Protein AF-A0A7Y6RF67-F1 (afdb_monomer_lite)

Sequence (85 aa):
MIARLDTATANPVITLAAPYLSFLEALKSAGFEGEIAPDYANRTVLATDNSIYQRLPQAAVYPKHAEDLERLTRLAAQTSHRGIV

Secondary structure (DSSP, 8-state):
------TTS-----PPPHHHHHHHHHHHHTT--SEEE-SHHHHHHTS-SSSS-----S-EEE-SSHHHHHHHHHHHTSGGGTT--

Radius of gyration: 15.58 Å; chains: 1; bounding box: 36×26×46 Å

pLDDT: mean 86.23, std 18.06, range [36.91, 98.62]

InterPro domains:
  IPR036318 FAD-binding, type PCMH-like superfamily [SSF56176] (14-80)

Organism: NCBI:txid2729617

Foldseek 3Di:
DDDPPPPVPPDPVPDQDPLVVVLVVVLVVLVQPWDKAQDPVQQQVVQDPPDPDGDRQRIDTDGPDVVSVVSNVVSCPDPSNVVRD

Structure (mmCIF, N/CA/C/O backbone):
data_AF-A0A7Y6RF67-F1
#
_entry.id   AF-A0A7Y6RF67-F1
#
loop_
_atom_site.group_PDB
_atom_site.id
_atom_site.type_symbol
_atom_site.label_atom_id
_atom_site.label_alt_id
_atom_site.label_comp_id
_atom_site.label_asym_id
_atom_site.label_entity_id
_atom_site.label_seq_id
_atom_site.pdbx_PDB_ins_code
_atom_site.Cartn_x
_atom_site.Cartn_y
_atom_site.Cartn_z
_atom_site.occupancy
_atom_site.B_iso_or_equiv
_atom_site.auth_seq_id
_atom_site.auth_comp_id
_atom_site.auth_asym_id
_atom_site.auth_atom_id
_atom_site.pdbx_PDB_model_num
ATOM 1 N N . MET A 1 1 ? 22.868 -2.194 -33.364 1.00 36.91 1 MET A N 1
ATOM 2 C CA . MET A 1 1 ? 23.465 -1.390 -32.276 1.00 36.91 1 MET A CA 1
ATOM 3 C C . MET A 1 1 ? 22.357 -1.122 -31.270 1.00 36.91 1 MET A C 1
ATOM 5 O O . MET A 1 1 ? 21.427 -0.405 -31.604 1.00 36.91 1 MET A O 1
ATOM 9 N N . ILE A 1 2 ? 22.358 -1.808 -30.125 1.00 38.53 2 ILE A N 1
ATOM 10 C CA . ILE A 1 2 ? 21.356 -1.582 -29.072 1.00 38.53 2 ILE A CA 1
ATOM 11 C C . ILE A 1 2 ? 21.794 -0.320 -28.331 1.00 38.53 2 ILE A C 1
ATOM 13 O O . ILE A 1 2 ? 22.898 -0.290 -27.786 1.00 38.53 2 ILE A O 1
ATOM 17 N N . ALA A 1 3 ? 20.978 0.731 -28.377 1.00 39.81 3 ALA A N 1
ATOM 18 C CA . ALA A 1 3 ? 21.223 1.936 -27.599 1.00 39.81 3 ALA A CA 1
ATOM 19 C C . ALA A 1 3 ? 21.216 1.562 -26.111 1.00 39.81 3 ALA A C 1
ATOM 21 O O . ALA A 1 3 ? 20.250 0.978 -25.618 1.00 39.81 3 ALA A O 1
ATOM 22 N N . ARG A 1 4 ? 22.308 1.864 -25.402 1.00 48.72 4 ARG A N 1
ATOM 23 C CA . ARG A 1 4 ? 22.306 1.832 -23.941 1.00 48.72 4 ARG A CA 1
ATOM 24 C C . ARG A 1 4 ? 21.368 2.942 -23.484 1.00 48.72 4 ARG A C 1
ATOM 26 O O . ARG A 1 4 ? 21.621 4.106 -23.775 1.00 48.72 4 ARG A O 1
ATOM 33 N N . LEU A 1 5 ? 20.269 2.578 -22.826 1.00 54.12 5 LEU A N 1
ATOM 34 C CA . LEU A 1 5 ? 19.542 3.548 -22.021 1.00 54.12 5 LEU A CA 1
ATOM 35 C C . LEU A 1 5 ? 20.445 3.876 -20.835 1.00 54.12 5 LEU A C 1
ATOM 37 O O . LEU A 1 5 ? 20.607 3.054 -19.934 1.00 54.12 5 LEU A O 1
ATOM 41 N N . ASP A 1 6 ? 21.050 5.057 -20.866 1.00 48.69 6 ASP A N 1
ATOM 42 C CA . ASP A 1 6 ? 21.699 5.640 -19.702 1.00 48.69 6 ASP A CA 1
ATOM 43 C C . ASP A 1 6 ? 20.617 5.903 -18.644 1.00 48.69 6 ASP A C 1
ATOM 45 O O . ASP A 1 6 ? 19.927 6.920 -18.645 1.00 48.69 6 ASP A O 1
ATOM 49 N N . THR A 1 7 ? 20.438 4.957 -17.724 1.00 50.16 7 THR A N 1
ATOM 50 C CA . THR A 1 7 ? 19.500 5.050 -16.593 1.00 50.16 7 THR A CA 1
ATOM 51 C C . THR A 1 7 ? 19.899 6.111 -15.565 1.00 50.16 7 THR A C 1
ATOM 53 O O . THR A 1 7 ? 19.141 6.378 -14.638 1.00 50.16 7 THR A O 1
ATOM 56 N N . ALA A 1 8 ? 21.061 6.752 -15.728 1.00 47.84 8 ALA A N 1
ATOM 57 C CA . ALA A 1 8 ? 21.551 7.799 -14.837 1.00 47.84 8 ALA A CA 1
ATOM 58 C C . ALA A 1 8 ? 20.759 9.120 -14.937 1.00 47.84 8 ALA A C 1
ATOM 60 O O . ALA A 1 8 ? 20.810 9.922 -14.009 1.00 47.84 8 ALA A O 1
ATOM 61 N N . THR A 1 9 ? 20.026 9.356 -16.033 1.00 42.81 9 THR A N 1
ATOM 62 C CA . THR A 1 9 ? 19.323 10.631 -16.294 1.00 42.81 9 THR A CA 1
ATOM 63 C C . THR A 1 9 ? 17.803 10.508 -16.400 1.00 42.81 9 THR A C 1
ATOM 65 O O . THR A 1 9 ? 17.107 11.522 -16.376 1.00 42.81 9 THR A O 1
ATOM 68 N N . ALA A 1 10 ? 17.256 9.293 -16.451 1.00 44.94 10 ALA A N 1
ATOM 69 C CA . ALA A 1 10 ? 15.816 9.060 -16.503 1.00 44.94 10 ALA A CA 1
ATOM 70 C C . ALA A 1 10 ? 15.268 8.724 -15.113 1.00 44.94 10 ALA A C 1
ATOM 72 O O . ALA A 1 10 ? 14.880 7.594 -14.839 1.00 44.94 10 ALA A O 1
ATOM 73 N N . ASN A 1 11 ? 15.235 9.709 -14.222 1.00 50.12 11 ASN A N 1
ATOM 74 C CA . ASN A 1 11 ? 14.415 9.594 -13.027 1.00 50.12 11 ASN A CA 1
ATOM 75 C C . ASN A 1 11 ? 13.682 10.920 -12.827 1.00 50.12 11 ASN A C 1
ATOM 77 O O . ASN A 1 11 ? 14.181 11.791 -12.110 1.00 50.12 11 ASN A O 1
ATOM 81 N N . PRO A 1 12 ? 12.490 11.125 -13.424 1.00 49.72 12 PRO A N 1
ATOM 82 C CA . PRO A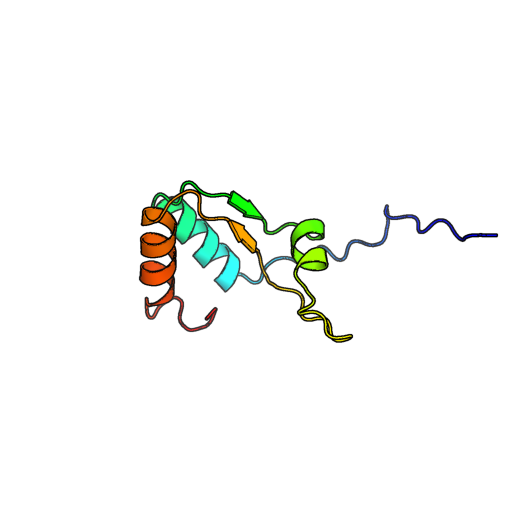 1 12 ? 11.532 11.924 -12.696 1.00 49.72 12 PRO A CA 1
ATOM 83 C C . PRO A 1 12 ? 11.337 11.134 -11.407 1.00 49.72 12 PRO A C 1
ATOM 85 O O . PRO A 1 12 ? 10.733 10.064 -11.416 1.00 49.72 12 PRO A O 1
ATOM 88 N N . VAL A 1 13 ? 11.939 11.595 -10.313 1.00 55.84 13 VAL A N 1
ATOM 89 C CA . VAL A 1 13 ? 11.551 11.137 -8.986 1.00 55.84 13 VAL A CA 1
ATOM 90 C C . VAL A 1 13 ? 10.073 11.495 -8.910 1.00 55.84 13 VAL A C 1
ATOM 92 O O . VAL A 1 13 ? 9.720 12.643 -8.654 1.00 55.84 13 VAL A O 1
ATOM 95 N N . ILE A 1 14 ? 9.198 10.557 -9.285 1.00 58.81 14 ILE A N 1
ATOM 96 C CA . ILE A 1 14 ? 7.758 10.718 -9.149 1.00 58.81 14 ILE A CA 1
ATOM 97 C C . ILE A 1 14 ? 7.533 10.595 -7.656 1.00 58.81 14 ILE A C 1
ATOM 99 O O . ILE A 1 14 ? 7.328 9.499 -7.123 1.00 58.81 14 ILE A O 1
ATOM 103 N N . THR A 1 15 ? 7.688 11.737 -6.997 1.00 71.81 15 THR A N 1
ATOM 104 C CA . THR A 1 15 ? 7.467 11.911 -5.577 1.00 71.81 15 THR A CA 1
ATOM 105 C C . THR A 1 15 ? 6.029 11.525 -5.295 1.00 71.81 15 THR A C 1
ATOM 107 O O . THR A 1 15 ? 5.101 11.975 -5.971 1.00 71.81 15 THR A O 1
ATOM 110 N N . LEU A 1 16 ? 5.860 10.658 -4.304 1.00 81.31 16 LEU A N 1
ATOM 111 C CA . LEU A 1 16 ? 4.554 10.309 -3.779 1.00 81.31 16 LEU A CA 1
ATOM 112 C C . LEU A 1 16 ? 3.795 11.576 -3.394 1.00 81.31 16 LEU A C 1
ATOM 114 O O . LEU A 1 16 ? 4.328 12.432 -2.684 1.00 81.31 16 LEU A O 1
ATOM 118 N N . ALA A 1 17 ? 2.546 11.690 -3.840 1.00 88.44 17 ALA A N 1
ATOM 119 C CA . ALA A 1 17 ? 1.712 12.798 -3.400 1.00 88.44 17 ALA A CA 1
ATOM 120 C C . ALA A 1 17 ? 1.506 12.718 -1.877 1.00 88.44 17 ALA A C 1
ATOM 122 O O . ALA A 1 17 ? 1.361 11.629 -1.315 1.00 88.44 17 ALA A O 1
ATOM 123 N N . ALA A 1 18 ? 1.470 13.880 -1.218 1.00 91.31 18 ALA A N 1
ATOM 124 C CA . ALA A 1 18 ? 1.434 13.984 0.243 1.00 91.31 18 ALA A CA 1
ATOM 125 C C . ALA A 1 18 ? 0.385 13.080 0.932 1.00 91.31 18 ALA A C 1
ATOM 127 O O . ALA A 1 18 ? 0.746 12.442 1.919 1.00 91.31 18 ALA A O 1
ATOM 128 N N . PRO A 1 19 ? -0.854 12.912 0.413 1.00 94.00 19 PRO A N 1
ATOM 129 C CA . PRO A 1 19 ? -1.836 12.021 1.039 1.00 94.00 19 PRO A CA 1
ATOM 130 C C . PRO A 1 19 ? -1.381 10.558 1.139 1.00 94.00 19 PRO A C 1
ATOM 132 O O . PRO A 1 19 ? -1.682 9.884 2.123 1.00 94.00 19 PRO A O 1
ATOM 135 N N . TYR A 1 20 ? -0.631 10.069 0.147 1.00 94.88 20 TYR A N 1
ATOM 136 C CA . TYR A 1 20 ? -0.110 8.702 0.142 1.00 94.88 20 TYR A CA 1
ATOM 137 C C . TYR A 1 20 ? 1.058 8.554 1.112 1.00 94.88 20 TYR A C 1
ATOM 139 O O . TYR A 1 20 ? 1.114 7.562 1.830 1.00 94.88 20 TYR A O 1
ATOM 147 N N . LEU A 1 21 ? 1.948 9.550 1.198 1.00 94.06 21 LEU A N 1
ATOM 148 C CA . LEU A 1 21 ? 3.009 9.562 2.212 1.00 94.06 21 LEU A CA 1
ATOM 149 C C . LEU A 1 21 ? 2.417 9.488 3.621 1.00 94.06 21 LEU A C 1
ATOM 151 O O . LEU A 1 21 ? 2.778 8.594 4.381 1.00 94.06 21 LEU A O 1
ATOM 155 N N . SER A 1 22 ? 1.441 10.349 3.927 1.00 95.31 22 SER A N 1
ATOM 156 C CA . SER A 1 22 ? 0.787 10.367 5.239 1.00 95.31 22 SER A CA 1
ATOM 157 C C . SER A 1 22 ? 0.103 9.042 5.576 1.00 95.31 22 SER A C 1
ATOM 159 O O . SER A 1 22 ? 0.144 8.603 6.722 1.00 95.31 22 SER A O 1
ATOM 161 N N . PHE A 1 23 ? -0.506 8.373 4.596 1.00 97.12 23 PHE A N 1
ATOM 162 C CA . PHE A 1 23 ? -1.098 7.056 4.819 1.00 97.12 23 PHE A CA 1
ATOM 163 C C . PHE A 1 23 ? -0.059 5.971 5.088 1.00 97.12 23 PHE A C 1
ATOM 165 O O . PHE A 1 23 ? -0.229 5.182 6.011 1.00 97.12 23 PHE A O 1
ATOM 172 N N . LEU A 1 24 ? 1.020 5.928 4.304 1.00 96.62 24 LEU A N 1
ATOM 173 C CA . LEU A 1 24 ? 2.079 4.935 4.483 1.00 96.62 24 LEU A CA 1
ATOM 174 C C . 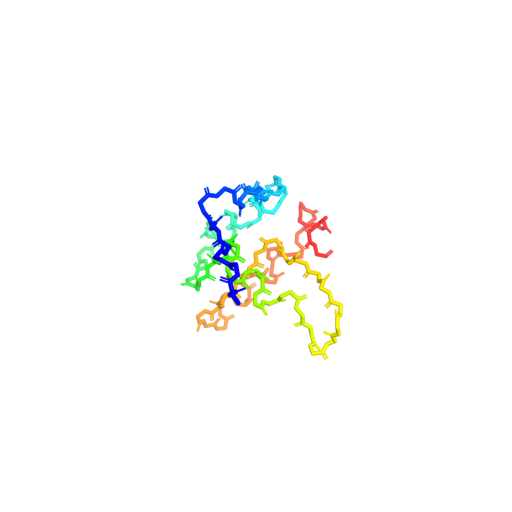LEU A 1 24 ? 2.807 5.118 5.820 1.00 96.62 24 LEU A C 1
ATOM 176 O O . LEU A 1 24 ? 3.155 4.132 6.468 1.00 96.62 24 LEU A O 1
ATOM 180 N N . GLU A 1 25 ? 3.009 6.360 6.256 1.00 96.88 25 GLU A N 1
ATOM 181 C CA . GLU A 1 25 ? 3.533 6.669 7.589 1.00 96.88 25 GLU A CA 1
ATOM 182 C C . GLU A 1 25 ? 2.568 6.214 8.685 1.00 96.88 25 GLU A C 1
ATOM 184 O O . GLU A 1 25 ? 2.981 5.495 9.594 1.00 96.88 25 GLU A O 1
ATOM 189 N N . ALA A 1 26 ? 1.277 6.537 8.564 1.00 97.62 26 ALA A N 1
ATOM 190 C CA . ALA A 1 26 ? 0.261 6.094 9.514 1.00 97.62 26 ALA A CA 1
ATOM 191 C C . ALA A 1 26 ? 0.152 4.560 9.582 1.00 97.62 26 ALA A C 1
ATOM 193 O O . ALA A 1 26 ? -0.016 4.004 10.667 1.00 97.62 26 ALA A O 1
ATOM 194 N N . LEU A 1 27 ? 0.313 3.865 8.452 1.00 98.06 27 LEU A N 1
ATOM 195 C CA . LEU A 1 27 ? 0.325 2.405 8.386 1.00 98.06 27 LEU A CA 1
ATOM 196 C C . LEU A 1 27 ? 1.512 1.817 9.157 1.00 98.06 27 LEU A C 1
ATOM 198 O O . LEU A 1 27 ? 1.322 0.910 9.968 1.00 98.06 27 LEU A O 1
ATOM 202 N N . LYS A 1 28 ? 2.719 2.373 8.976 1.00 98.06 28 LYS A N 1
ATOM 203 C CA . LYS A 1 28 ? 3.895 1.995 9.781 1.00 98.06 28 LYS A CA 1
ATOM 204 C C . LYS A 1 28 ? 3.656 2.261 11.266 1.00 98.06 28 LYS A C 1
ATOM 206 O O . LYS A 1 28 ? 3.910 1.388 12.090 1.00 98.06 28 LYS A O 1
ATOM 211 N N . SER A 1 29 ? 3.124 3.433 11.615 1.00 98.25 29 SER A N 1
ATOM 212 C CA . SER A 1 29 ? 2.821 3.798 13.005 1.00 98.25 29 SER A CA 1
ATOM 213 C C . SER A 1 29 ? 1.746 2.914 13.646 1.00 98.25 29 SER A C 1
ATOM 215 O O . SER A 1 29 ? 1.778 2.712 14.856 1.00 98.25 29 SER A O 1
ATOM 217 N N . ALA A 1 30 ? 0.830 2.344 12.858 1.00 97.50 30 ALA A N 1
ATOM 218 C CA . ALA A 1 30 ? -0.166 1.375 13.317 1.00 97.50 30 ALA A CA 1
ATOM 219 C C . ALA A 1 30 ? 0.412 -0.032 13.580 1.00 97.50 30 ALA A C 1
ATOM 221 O O . ALA A 1 30 ? -0.330 -0.943 13.953 1.00 97.50 30 ALA A O 1
ATOM 222 N N . GLY A 1 31 ? 1.724 -0.217 13.395 1.00 98.00 31 GLY A N 1
ATOM 223 C CA . GLY A 1 31 ? 2.422 -1.473 13.651 1.00 98.00 31 GLY A CA 1
ATOM 224 C C . GLY A 1 31 ? 2.367 -2.456 12.486 1.00 98.00 31 GLY A C 1
ATOM 225 O O . GLY A 1 31 ? 2.395 -3.656 12.727 1.00 98.00 31 GLY A O 1
ATOM 226 N N . PHE A 1 32 ? 2.243 -1.976 11.245 1.00 98.56 32 PHE A N 1
ATOM 227 C CA . PHE A 1 32 ? 2.376 -2.830 10.063 1.00 98.56 32 PHE A CA 1
ATOM 228 C C . PHE A 1 32 ? 3.792 -3.420 9.990 1.00 98.56 32 PHE A C 1
ATOM 230 O O . PHE A 1 32 ? 4.772 -2.674 9.968 1.00 98.56 32 PHE A O 1
ATOM 237 N N . GLU A 1 33 ? 3.894 -4.747 9.969 1.00 98.56 33 GLU A N 1
ATOM 238 C CA . GLU A 1 33 ? 5.170 -5.480 10.000 1.00 98.56 33 GLU A CA 1
ATOM 239 C C . GLU A 1 33 ? 5.660 -5.906 8.613 1.00 98.56 33 GLU A C 1
ATOM 241 O O . GLU A 1 33 ? 6.833 -6.250 8.443 1.00 98.56 33 GLU A O 1
ATOM 246 N N . GLY A 1 34 ? 4.758 -5.915 7.635 1.00 98.31 34 GLY A N 1
ATOM 247 C CA . GLY A 1 34 ? 5.051 -6.180 6.238 1.00 98.31 34 GLY A CA 1
ATOM 248 C C . GLY A 1 34 ? 5.913 -5.110 5.571 1.00 98.31 34 GLY A C 1
ATOM 249 O O . GLY A 1 34 ? 6.275 -4.079 6.144 1.00 98.31 34 GLY A O 1
ATOM 250 N N . GLU A 1 35 ? 6.222 -5.345 4.302 1.00 98.31 35 GLU A N 1
ATOM 251 C CA . GLU A 1 35 ? 7.039 -4.429 3.513 1.00 98.31 35 GLU A CA 1
ATOM 252 C C . GLU A 1 35 ? 6.179 -3.34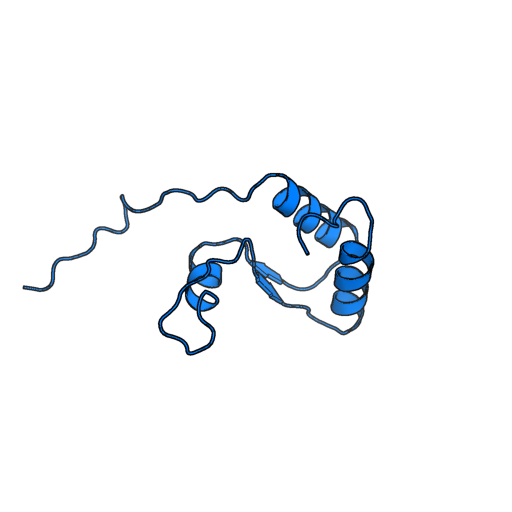8 2.847 1.00 98.31 35 GLU A C 1
ATOM 254 O O . GLU A 1 35 ? 5.080 -3.606 2.358 1.00 98.31 35 GLU A O 1
ATOM 259 N N . ILE A 1 36 ? 6.700 -2.122 2.809 1.00 97.44 36 ILE A N 1
ATOM 260 C CA . ILE A 1 36 ? 6.122 -1.005 2.062 1.00 97.44 36 ILE A CA 1
ATOM 261 C C . ILE A 1 36 ? 7.140 -0.587 1.005 1.00 97.44 36 ILE A C 1
ATOM 263 O O . ILE A 1 36 ? 8.207 -0.076 1.350 1.00 97.44 36 ILE A O 1
ATOM 267 N N . ALA A 1 37 ? 6.783 -0.771 -0.264 1.00 95.50 37 ALA A N 1
ATOM 268 C CA . ALA A 1 37 ? 7.630 -0.546 -1.428 1.00 95.50 37 ALA A CA 1
ATOM 269 C C . ALA A 1 37 ? 7.112 0.642 -2.268 1.00 95.50 37 ALA A C 1
ATOM 271 O O . ALA A 1 37 ? 6.302 0.471 -3.187 1.00 95.50 37 ALA A O 1
ATOM 272 N N . PRO A 1 38 ? 7.542 1.880 -1.951 1.00 93.12 38 PRO A N 1
ATOM 273 C CA . PRO A 1 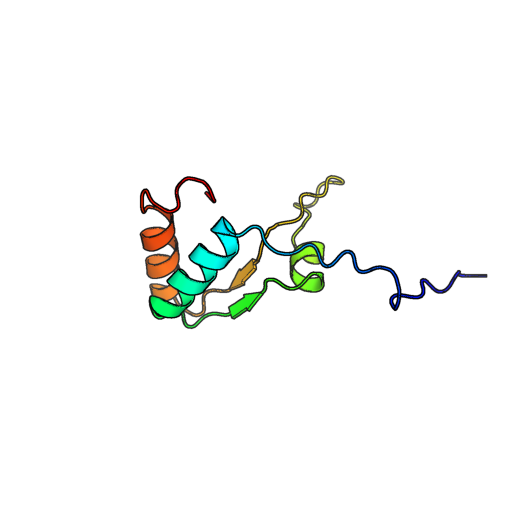38 ? 7.221 3.073 -2.734 1.00 93.12 38 PRO A CA 1
ATOM 274 C C . PRO A 1 38 ? 8.173 3.289 -3.925 1.00 93.12 38 PRO A C 1
ATOM 276 O O . PRO A 1 38 ? 8.041 4.277 -4.653 1.00 93.12 38 PRO A O 1
ATOM 279 N N . ASP A 1 39 ? 9.172 2.422 -4.103 1.00 91.94 39 ASP A N 1
ATOM 280 C CA . ASP A 1 39 ? 10.199 2.584 -5.123 1.00 91.94 39 ASP A CA 1
ATOM 281 C C . ASP A 1 39 ? 9.657 2.354 -6.539 1.00 91.94 39 ASP A C 1
ATOM 283 O O . ASP A 1 39 ? 8.675 1.648 -6.779 1.00 91.94 39 ASP A O 1
ATOM 287 N N . TYR A 1 40 ? 10.323 2.981 -7.505 1.00 89.19 40 TYR A N 1
ATOM 288 C CA . TYR A 1 40 ? 9.910 2.950 -8.902 1.00 89.19 40 TYR A CA 1
ATOM 289 C C . TYR A 1 40 ? 9.919 1.537 -9.501 1.00 89.19 40 TYR A C 1
ATOM 291 O O . TYR A 1 40 ? 9.060 1.231 -10.329 1.00 89.19 40 TYR A O 1
ATOM 299 N N . ALA A 1 41 ? 10.856 0.673 -9.095 1.00 91.06 41 ALA A N 1
ATOM 300 C CA . ALA A 1 41 ? 10.992 -0.656 -9.677 1.00 91.06 41 ALA A CA 1
ATOM 301 C C . ALA A 1 41 ? 9.786 -1.532 -9.314 1.00 91.06 41 ALA A C 1
ATOM 303 O O . ALA A 1 41 ? 9.111 -2.032 -10.217 1.00 91.06 41 ALA A O 1
ATOM 304 N N . ASN A 1 42 ? 9.450 -1.626 -8.023 1.00 93.69 42 ASN A N 1
ATOM 305 C CA . ASN A 1 42 ? 8.257 -2.338 -7.557 1.00 93.69 42 ASN A CA 1
ATOM 306 C C . ASN A 1 42 ? 6.980 -1.784 -8.202 1.00 93.69 42 ASN A C 1
ATOM 308 O O . ASN A 1 42 ? 6.162 -2.539 -8.730 1.00 93.69 42 ASN A O 1
ATOM 312 N N . ARG A 1 43 ? 6.828 -0.454 -8.230 1.00 92.81 43 ARG A N 1
ATOM 313 C CA . ARG A 1 43 ? 5.650 0.196 -8.826 1.00 92.81 43 ARG A CA 1
ATOM 314 C C . ARG A 1 43 ? 5.512 -0.101 -10.316 1.00 92.81 43 ARG A C 1
ATOM 316 O O . ARG A 1 43 ? 4.399 -0.306 -10.782 1.00 92.81 43 ARG A O 1
ATOM 323 N N . THR A 1 44 ? 6.617 -0.130 -11.058 1.00 91.69 44 THR A N 1
ATOM 324 C CA . THR A 1 44 ? 6.611 -0.390 -12.505 1.00 91.69 44 THR A CA 1
ATOM 325 C C . THR A 1 44 ? 6.199 -1.823 -12.812 1.00 91.69 44 THR A C 1
ATOM 327 O O . THR A 1 44 ? 5.359 -2.041 -13.681 1.00 91.69 44 THR A O 1
ATOM 330 N N . VAL A 1 45 ? 6.745 -2.797 -12.077 1.00 92.12 45 VAL A N 1
ATOM 331 C CA . VAL A 1 45 ? 6.394 -4.217 -12.249 1.00 92.12 45 VAL A CA 1
ATOM 332 C C . VAL A 1 45 ? 4.907 -4.455 -11.973 1.00 92.12 45 VAL A C 1
ATOM 334 O O . VAL A 1 45 ? 4.268 -5.236 -12.672 1.00 92.12 45 VAL A O 1
ATOM 337 N N . LEU A 1 46 ? 4.341 -3.739 -11.001 1.00 94.31 46 LEU A N 1
ATOM 338 C CA . LEU A 1 46 ? 2.937 -3.858 -10.601 1.00 94.31 46 LEU A CA 1
ATOM 339 C C . LEU A 1 46 ? 1.990 -2.889 -11.332 1.00 94.31 46 LEU A C 1
ATOM 341 O O . LEU A 1 46 ? 0.818 -2.800 -10.978 1.00 94.31 46 LEU A O 1
ATOM 345 N N . ALA A 1 47 ? 2.462 -2.160 -12.348 1.00 94.69 47 ALA A N 1
ATOM 346 C CA . ALA A 1 47 ? 1.646 -1.184 -13.075 1.00 94.69 47 ALA A CA 1
ATOM 347 C C . ALA A 1 47 ? 0.723 -1.806 -14.140 1.00 94.69 47 ALA A C 1
ATOM 349 O O . ALA A 1 47 ? -0.019 -1.074 -14.794 1.00 94.69 47 ALA A O 1
ATOM 350 N N . THR A 1 48 ? 0.780 -3.124 -14.349 1.00 92.94 48 THR A N 1
ATOM 351 C CA . THR A 1 48 ? 0.004 -3.841 -15.374 1.00 92.94 48 THR A CA 1
ATOM 352 C C . THR A 1 48 ? -0.799 -4.976 -14.759 1.00 92.94 48 THR A C 1
ATOM 354 O O . THR A 1 48 ? -0.317 -5.651 -13.854 1.00 92.94 48 THR A O 1
ATOM 357 N N . ASP A 1 49 ? -1.976 -5.246 -15.310 1.00 90.81 49 ASP A N 1
ATOM 358 C CA . ASP A 1 49 ? -2.887 -6.318 -14.896 1.00 90.81 49 ASP A CA 1
ATOM 359 C C . ASP A 1 49 ? -3.029 -7.406 -15.979 1.00 90.81 49 ASP A C 1
ATOM 361 O O . ASP A 1 49 ? -4.107 -7.957 -16.179 1.00 90.81 49 ASP A O 1
ATOM 365 N N . ASN A 1 50 ? -1.934 -7.705 -16.697 1.00 84.69 50 ASN A N 1
ATOM 366 C CA . ASN A 1 50 ? -1.910 -8.531 -17.919 1.00 84.69 50 ASN A CA 1
ATOM 367 C C . ASN A 1 50 ? -2.604 -7.884 -19.142 1.00 84.69 50 ASN A C 1
ATOM 369 O O . ASN A 1 50 ? -2.774 -8.516 -20.184 1.00 84.69 50 ASN A O 1
ATOM 373 N N . SER A 1 51 ? -2.957 -6.603 -19.046 1.00 89.69 51 SER A N 1
ATOM 374 C CA . SER A 1 51 ? -3.315 -5.765 -20.191 1.00 89.69 51 SER A CA 1
ATOM 375 C C . SER A 1 51 ? -2.097 -5.018 -20.740 1.00 89.69 51 SER A C 1
ATOM 377 O O . SER A 1 51 ? -1.073 -4.866 -20.077 1.00 89.69 51 SER A O 1
ATOM 379 N N . ILE A 1 52 ? -2.235 -4.452 -21.941 1.00 90.44 52 ILE A N 1
ATOM 380 C CA . ILE A 1 52 ? -1.234 -3.531 -22.509 1.00 90.44 52 ILE A CA 1
ATOM 381 C C . ILE A 1 52 ? -1.221 -2.147 -21.830 1.00 90.44 52 ILE A C 1
ATOM 383 O O . ILE A 1 52 ? -0.340 -1.335 -22.106 1.00 90.44 52 ILE A O 1
ATOM 387 N N . TYR A 1 53 ? -2.209 -1.844 -20.981 1.00 91.25 53 TYR A N 1
ATOM 388 C CA . TYR A 1 53 ? -2.325 -0.561 -20.290 1.00 91.25 53 TYR A CA 1
ATOM 389 C C . TYR A 1 53 ? -1.509 -0.543 -19.000 1.00 91.25 53 TYR A C 1
ATOM 391 O O . TYR A 1 53 ? -1.467 -1.525 -18.263 1.00 91.25 53 TYR A O 1
ATOM 399 N N . GLN A 1 54 ? -0.914 0.613 -18.710 1.00 90.12 54 GLN A N 1
ATOM 400 C CA . GLN A 1 54 ? -0.139 0.844 -17.497 1.00 90.12 54 GLN A CA 1
ATOM 401 C C . GLN A 1 54 ? -0.822 1.882 -16.609 1.00 90.12 54 GLN A C 1
ATOM 403 O O . GLN A 1 54 ? -1.157 2.981 -17.059 1.00 90.12 54 GLN A O 1
ATOM 408 N N . ARG A 1 55 ? -0.990 1.551 -15.328 1.00 91.19 55 ARG A N 1
ATOM 409 C CA . ARG A 1 55 ? -1.381 2.486 -14.269 1.00 91.19 55 ARG A CA 1
ATOM 410 C C . ARG A 1 55 ? -0.380 2.375 -13.134 1.00 91.19 55 ARG A C 1
ATOM 412 O O . ARG A 1 55 ? -0.397 1.407 -12.387 1.00 91.19 55 ARG A O 1
ATOM 419 N N . LEU A 1 56 ? 0.497 3.370 -13.019 1.00 91.69 56 LEU A N 1
ATOM 420 C CA . LEU A 1 56 ? 1.546 3.366 -12.008 1.00 91.69 56 LEU A CA 1
ATOM 421 C C . LEU A 1 56 ? 0.930 3.567 -10.609 1.00 91.69 56 LEU A C 1
ATOM 423 O O . LEU A 1 56 ? 0.393 4.650 -10.345 1.00 91.69 56 LEU A O 1
ATOM 427 N N . PRO A 1 57 ? 1.013 2.579 -9.700 1.00 93.50 57 PRO A N 1
ATOM 428 C CA . PRO A 1 57 ? 0.554 2.755 -8.330 1.00 93.50 57 PRO A CA 1
ATOM 429 C C . PRO A 1 57 ? 1.435 3.770 -7.596 1.00 93.50 57 PRO A C 1
ATOM 431 O O . PRO A 1 57 ? 2.548 4.095 -8.021 1.00 93.50 57 PRO A O 1
ATOM 434 N N . GLN A 1 58 ? 0.942 4.277 -6.470 1.00 93.94 58 GLN A N 1
ATOM 435 C CA . GLN A 1 58 ? 1.724 5.153 -5.597 1.00 93.94 58 GLN A CA 1
ATOM 436 C C . GLN A 1 58 ? 2.734 4.339 -4.773 1.00 93.94 5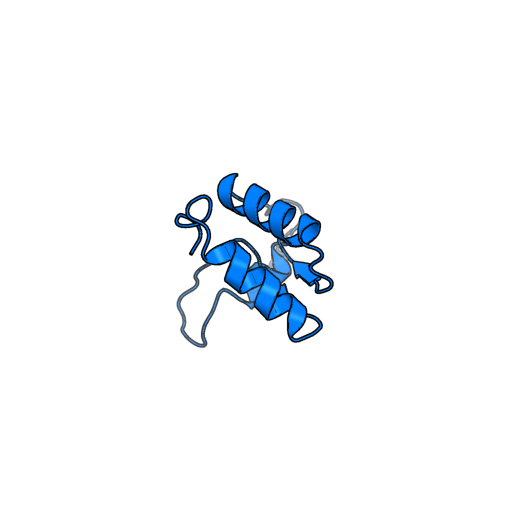8 GLN A C 1
ATOM 438 O O . GLN A 1 58 ? 3.903 4.701 -4.709 1.00 93.94 58 GLN A O 1
ATOM 443 N N . ALA A 1 59 ? 2.329 3.190 -4.236 1.00 94.38 59 ALA A N 1
ATOM 444 C CA . ALA A 1 59 ? 3.211 2.228 -3.582 1.00 94.38 59 ALA A CA 1
ATOM 445 C C . ALA A 1 59 ? 2.607 0.821 -3.662 1.00 94.38 59 ALA A C 1
ATOM 447 O O . ALA A 1 59 ? 1.410 0.675 -3.914 1.00 94.38 59 ALA A O 1
ATOM 448 N N . ALA A 1 60 ? 3.431 -0.191 -3.409 1.00 95.31 60 ALA A N 1
ATOM 449 C CA . ALA A 1 60 ? 2.988 -1.545 -3.112 1.00 95.31 60 ALA A CA 1
ATOM 450 C C . ALA A 1 60 ? 3.191 -1.842 -1.622 1.00 95.31 60 ALA A C 1
ATOM 452 O O . ALA A 1 60 ? 4.147 -1.360 -1.012 1.00 95.31 60 ALA A O 1
ATOM 453 N N . VAL A 1 61 ? 2.290 -2.622 -1.031 1.00 97.00 61 VAL A N 1
ATOM 454 C CA . VAL A 1 61 ? 2.421 -3.112 0.345 1.00 97.00 61 VAL A CA 1
ATOM 455 C C . VAL A 1 61 ? 2.328 -4.631 0.336 1.00 97.00 61 VAL A C 1
ATOM 457 O O . VAL A 1 61 ? 1.463 -5.192 -0.336 1.00 97.00 61 VAL A O 1
ATOM 460 N N . TYR A 1 62 ? 3.216 -5.287 1.076 1.00 97.88 62 TYR A N 1
ATOM 461 C CA . TYR A 1 62 ? 3.318 -6.741 1.171 1.00 97.88 62 TYR A CA 1
ATOM 462 C C . TYR A 1 62 ? 3.105 -7.154 2.634 1.00 97.88 62 TYR A C 1
ATOM 464 O O . TYR A 1 62 ? 4.065 -7.184 3.408 1.00 97.88 62 TYR A O 1
ATOM 472 N N . PRO A 1 63 ? 1.848 -7.410 3.045 1.00 98.38 63 PRO A N 1
ATOM 473 C CA . PRO A 1 63 ? 1.510 -7.825 4.404 1.00 98.38 63 PRO A CA 1
ATOM 474 C C . PRO A 1 63 ? 2.261 -9.093 4.798 1.00 98.38 63 PRO A C 1
ATOM 476 O O . PRO A 1 63 ? 2.336 -10.040 4.014 1.00 98.38 63 PRO A O 1
ATOM 479 N N . LYS A 1 64 ? 2.783 -9.133 6.023 1.00 98.56 64 LYS A N 1
ATOM 480 C CA . LYS A 1 64 ? 3.477 -10.316 6.530 1.00 98.56 64 LYS A CA 1
ATOM 481 C C . LYS A 1 64 ? 2.478 -11.367 7.016 1.00 98.56 64 LYS A C 1
ATOM 483 O O . LYS A 1 64 ? 2.629 -12.550 6.709 1.00 98.56 64 LYS A O 1
ATOM 488 N N . HIS A 1 65 ? 1.454 -10.931 7.754 1.00 98.19 65 HIS A N 1
ATOM 489 C CA . HIS A 1 65 ? 0.439 -11.779 8.395 1.00 98.19 65 HIS A CA 1
ATOM 490 C C . HIS A 1 65 ? -0.971 -11.164 8.289 1.00 98.19 65 HIS A C 1
ATOM 492 O O . HIS A 1 65 ? -1.150 -10.083 7.727 1.00 98.19 65 HIS A O 1
ATOM 498 N N . ALA A 1 66 ? -1.992 -11.856 8.801 1.00 98.50 66 ALA A N 1
ATOM 499 C CA . ALA A 1 66 ? -3.384 -11.406 8.707 1.00 98.50 66 ALA A CA 1
ATOM 500 C C . ALA A 1 66 ? -3.623 -10.074 9.442 1.00 98.50 66 ALA A C 1
ATOM 502 O O . ALA A 1 66 ? -4.375 -9.224 8.971 1.00 98.50 66 ALA A O 1
ATOM 503 N N . GLU A 1 67 ? -2.912 -9.844 10.541 1.00 98.56 67 GLU A N 1
ATOM 504 C CA . GLU A 1 67 ? -2.989 -8.626 11.347 1.00 98.56 67 GLU A CA 1
ATOM 505 C C . GLU A 1 67 ? -2.567 -7.386 10.546 1.00 98.56 67 GLU A C 1
ATOM 507 O O . GLU A 1 67 ? -3.114 -6.299 10.731 1.00 98.56 67 GLU A O 1
ATOM 512 N N . ASP A 1 68 ? -1.639 -7.539 9.601 1.00 98.62 68 ASP A N 1
ATOM 513 C CA . ASP A 1 68 ? -1.243 -6.461 8.695 1.00 98.62 68 ASP A CA 1
ATOM 514 C C . ASP A 1 68 ? -2.366 -6.088 7.720 1.00 98.62 68 ASP A C 1
ATOM 516 O O . ASP A 1 68 ? -2.573 -4.903 7.446 1.00 98.62 68 ASP A O 1
ATOM 520 N N . LEU A 1 69 ? -3.135 -7.072 7.238 1.00 98.31 69 LEU A N 1
ATOM 521 C CA . LEU A 1 69 ? -4.327 -6.820 6.422 1.00 98.31 69 LEU A CA 1
ATOM 522 C C . LEU A 1 69 ? -5.406 -6.101 7.237 1.00 98.31 69 LEU A C 1
ATOM 524 O O . LEU A 1 69 ? -6.024 -5.155 6.745 1.00 98.31 69 LEU A O 1
ATOM 528 N N . GLU A 1 70 ? -5.616 -6.500 8.492 1.00 98.44 70 GLU A N 1
ATOM 529 C CA . GLU A 1 70 ? -6.563 -5.829 9.387 1.00 98.44 70 GLU A CA 1
ATOM 530 C C . GLU A 1 70 ? -6.163 -4.375 9.665 1.00 98.44 70 GLU A C 1
ATOM 532 O O . GLU A 1 70 ? -7.007 -3.479 9.600 1.00 98.44 70 GLU A O 1
ATOM 537 N N . ARG A 1 71 ? -4.880 -4.113 9.943 1.00 98.06 71 ARG A N 1
ATOM 538 C CA . ARG A 1 71 ? -4.354 -2.751 10.146 1.00 98.06 71 ARG A CA 1
ATOM 539 C C . ARG A 1 71 ? -4.540 -1.898 8.896 1.00 98.06 71 ARG A C 1
ATOM 541 O O . ARG A 1 71 ? -5.081 -0.796 8.988 1.00 98.06 71 ARG A O 1
ATOM 548 N N . LEU A 1 72 ? -4.141 -2.426 7.736 1.00 97.75 72 LEU A N 1
ATOM 549 C CA . LEU A 1 72 ? -4.255 -1.751 6.445 1.00 97.75 72 LEU A CA 1
ATOM 550 C C . LEU A 1 72 ? -5.707 -1.376 6.133 1.00 97.75 72 LEU A C 1
ATOM 552 O O . LEU A 1 72 ? -6.004 -0.217 5.848 1.00 97.75 72 LEU A O 1
ATOM 556 N N . THR A 1 73 ? -6.618 -2.345 6.214 1.00 96.88 73 THR A N 1
ATOM 557 C CA . THR A 1 73 ? -8.034 -2.142 5.873 1.00 96.88 73 THR A CA 1
ATOM 558 C C . THR A 1 73 ? -8.736 -1.212 6.859 1.00 96.88 73 THR A C 1
ATOM 560 O O . THR A 1 73 ? -9.495 -0.334 6.444 1.00 96.88 73 THR A O 1
ATOM 563 N N . ARG A 1 74 ? -8.439 -1.323 8.161 1.00 97.38 74 ARG A N 1
ATOM 564 C CA . ARG A 1 74 ? -8.966 -0.413 9.187 1.00 97.38 74 ARG A CA 1
ATOM 565 C C . ARG A 1 74 ? -8.497 1.022 8.974 1.00 97.38 74 ARG A C 1
ATOM 567 O O . ARG A 1 74 ? -9.295 1.939 9.152 1.00 97.38 74 ARG A O 1
ATOM 574 N N . LEU A 1 75 ? -7.230 1.225 8.609 1.00 97.25 75 LEU A N 1
ATOM 575 C CA . LEU A 1 75 ? -6.688 2.551 8.315 1.00 97.25 75 LEU A CA 1
ATOM 576 C C . LEU A 1 75 ? -7.313 3.138 7.042 1.00 97.25 75 LEU A C 1
ATOM 578 O O . LEU A 1 75 ? -7.738 4.291 7.046 1.00 97.25 75 LEU A O 1
ATOM 582 N N . ALA A 1 76 ? -7.440 2.332 5.983 1.00 96.19 76 ALA A N 1
ATOM 583 C CA . ALA A 1 76 ? -8.051 2.732 4.713 1.00 96.19 76 ALA A CA 1
ATOM 584 C C . ALA A 1 76 ? -9.528 3.148 4.860 1.00 96.19 76 ALA A C 1
ATOM 586 O O . ALA A 1 76 ? -10.006 4.023 4.143 1.00 96.19 76 ALA A O 1
ATOM 587 N N . ALA A 1 77 ? -10.249 2.568 5.824 1.00 96.31 77 ALA A N 1
ATOM 588 C CA . ALA A 1 77 ? -11.642 2.912 6.103 1.00 96.31 77 ALA A CA 1
ATOM 589 C C . ALA A 1 77 ? -11.8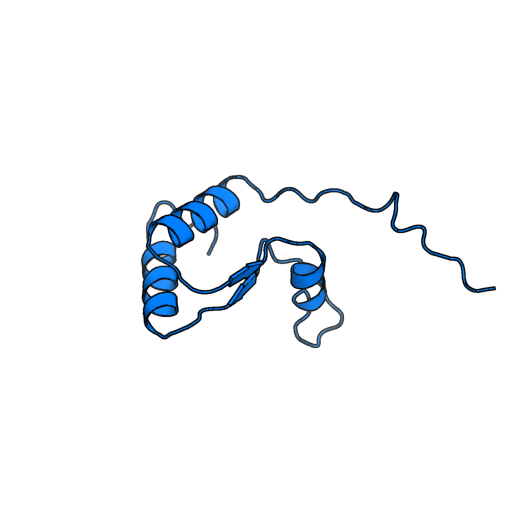31 4.268 6.821 1.00 96.31 77 ALA A C 1
ATOM 591 O O . ALA A 1 77 ? -12.963 4.752 6.931 1.00 96.31 77 ALA A O 1
ATOM 592 N N . GLN A 1 78 ? -10.764 4.894 7.329 1.00 96.75 78 GLN A N 1
ATOM 593 C CA . GLN A 1 78 ? -10.862 6.165 8.051 1.00 96.75 78 GLN A CA 1
ATOM 594 C C . GLN A 1 78 ? -11.172 7.327 7.100 1.00 96.75 78 GLN A C 1
ATOM 596 O O . GLN A 1 78 ? -10.623 7.431 6.006 1.00 96.75 78 GLN A O 1
ATOM 601 N N . THR A 1 79 ? -12.019 8.264 7.540 1.00 94.50 79 THR A N 1
ATOM 602 C CA . THR A 1 79 ? -12.438 9.419 6.723 1.00 94.50 79 THR A CA 1
ATOM 603 C C . THR A 1 79 ? -11.257 10.262 6.228 1.00 94.50 79 THR A C 1
ATOM 605 O O . THR A 1 79 ? -11.296 10.744 5.098 1.00 94.50 79 THR A O 1
ATOM 608 N N . SER A 1 80 ? -10.192 10.387 7.027 1.00 93.38 80 SER A N 1
ATOM 609 C CA . SER A 1 80 ? -8.940 11.078 6.670 1.00 93.38 80 SER A CA 1
ATOM 610 C C . SER A 1 80 ? -8.220 10.471 5.461 1.00 93.38 80 SER A C 1
ATOM 612 O O . SER A 1 80 ? -7.423 11.154 4.822 1.00 93.38 80 SER A O 1
ATOM 614 N N . HIS A 1 81 ? -8.511 9.213 5.126 1.00 94.44 81 HIS A N 1
ATOM 615 C CA . HIS A 1 81 ? -7.855 8.449 4.069 1.00 94.44 81 HIS A CA 1
ATOM 616 C C . HIS A 1 81 ? -8.806 8.054 2.929 1.00 94.44 81 HIS A C 1
ATOM 618 O O . HIS A 1 81 ? -8.452 7.257 2.073 1.00 94.44 81 HIS A O 1
ATOM 624 N N . ARG A 1 82 ? -10.000 8.649 2.820 1.00 90.00 82 ARG A N 1
ATOM 625 C CA . ARG A 1 82 ? -10.911 8.350 1.695 1.00 90.00 82 ARG A CA 1
ATOM 626 C C . ARG A 1 82 ? -10.387 8.765 0.318 1.00 90.00 82 ARG A C 1
ATOM 628 O O . ARG A 1 82 ? -10.864 8.249 -0.677 1.00 90.00 82 ARG A O 1
ATOM 635 N N . GLY A 1 83 ? -9.455 9.717 0.247 1.00 87.81 83 GLY A N 1
ATOM 636 C CA . GLY A 1 83 ? -8.922 10.234 -1.022 1.00 87.81 83 GLY A CA 1
ATOM 637 C C . GLY A 1 83 ? -7.800 9.398 -1.647 1.00 87.81 83 GLY A C 1
ATOM 638 O O . GLY A 1 83 ? -7.269 9.792 -2.681 1.00 87.81 83 GLY A O 1
ATOM 639 N N . ILE A 1 84 ? -7.402 8.300 -1.003 1.00 86.12 84 ILE A N 1
ATOM 640 C CA . ILE A 1 84 ? -6.343 7.395 -1.479 1.00 86.12 84 ILE A CA 1
ATOM 641 C C . ILE A 1 84 ? -6.868 5.988 -1.819 1.00 86.12 84 ILE A C 1
ATOM 643 O O . ILE A 1 84 ? -6.091 5.175 -2.317 1.00 86.12 84 ILE A O 1
ATOM 647 N N . VAL A 1 85 ? -8.141 5.705 -1.502 1.00 67.19 85 VAL A N 1
ATOM 648 C CA . VAL A 1 85 ? -8.840 4.431 -1.751 1.00 67.19 85 VAL A CA 1
ATOM 649 C C . VAL A 1 85 ? -9.764 4.588 -2.948 1.00 67.19 85 VAL A C 1
ATOM 651 O O . VAL A 1 85 ? -10.462 5.626 -3.006 1.00 67.19 85 VAL A O 1
#